Protein AF-A0ABD5S3D1-F1 (afdb_monomer_lite)

Foldseek 3Di:
DDDDPPPQWDWDQDPVVRDIAIANAEPDPVVVVVSRPDDPPDDFDWDWDADPPPVRYIYTPDGD

Organism: NCBI:txid1776492

Structure (mmCIF, N/CA/C/O backbone):
data_AF-A0ABD5S3D1-F1
#
_entry.id   AF-A0ABD5S3D1-F1
#
loop_
_atom_site.group_PDB
_atom_site.id
_atom_site.type_symbol
_atom_site.label_atom_id
_atom_site.label_alt_id
_atom_site.label_comp_id
_atom_site.label_asym_id
_atom_site.label_entity_id
_atom_site.label_seq_id
_atom_site.pdbx_PDB_ins_code
_atom_site.Cartn_x
_atom_site.Cartn_y
_atom_site.Cartn_z
_atom_site.occupancy
_atom_site.B_iso_or_equiv
_atom_site.auth_seq_id
_atom_site.auth_comp_id
_atom_site.auth_asym_id
_atom_site.auth_atom_id
_atom_site.pdbx_PDB_model_num
ATOM 1 N N . TRP A 1 1 ? -16.624 -11.969 5.297 1.00 36.47 1 TRP A N 1
ATOM 2 C CA . TRP A 1 1 ? -15.334 -12.291 4.665 1.00 36.47 1 TRP A CA 1
ATOM 3 C C . TRP A 1 1 ? -15.51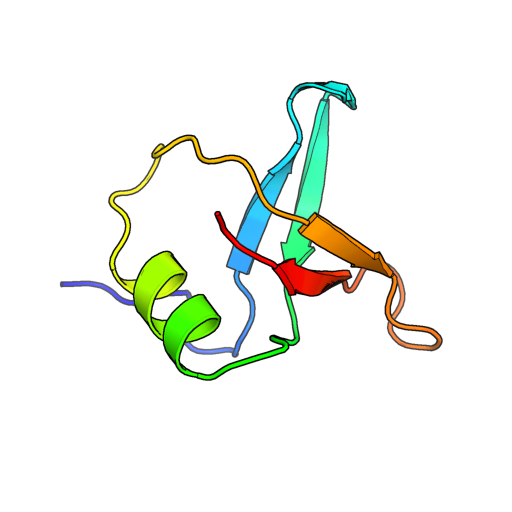7 -12.248 3.150 1.00 36.47 1 TRP A C 1
ATOM 5 O O . TRP A 1 1 ? -16.051 -13.183 2.571 1.00 36.47 1 TRP A O 1
ATOM 15 N N . ARG A 1 2 ? -15.226 -11.106 2.524 1.00 39.31 2 ARG A N 1
ATOM 16 C CA . ARG A 1 2 ? -15.132 -10.921 1.062 1.00 39.31 2 ARG A CA 1
ATOM 17 C C . ARG A 1 2 ? -13.880 -10.049 0.900 1.00 39.31 2 ARG A C 1
ATOM 19 O O . ARG A 1 2 ? -13.958 -8.882 1.248 1.00 39.31 2 ARG A O 1
ATOM 26 N N . SER A 1 3 ? -12.704 -10.684 0.880 1.00 40.28 3 SER A N 1
ATOM 27 C CA . SER A 1 3 ? -11.917 -11.029 -0.316 1.00 40.28 3 SER A CA 1
ATOM 28 C C . SER A 1 3 ? -11.595 -9.775 -1.113 1.00 40.28 3 SER A C 1
ATOM 30 O O . SER A 1 3 ? -12.501 -9.232 -1.755 1.00 40.28 3 SER A O 1
ATOM 32 N N . MET A 1 4 ? -10.312 -9.387 -1.130 1.00 45.66 4 MET A N 1
ATOM 33 C CA . MET A 1 4 ? -9.731 -8.627 -2.235 1.00 45.66 4 MET A CA 1
ATOM 34 C C . MET A 1 4 ? -10.342 -9.127 -3.539 1.00 45.66 4 MET A C 1
ATOM 36 O O . MET A 1 4 ? -10.523 -10.340 -3.723 1.00 45.66 4 MET A O 1
ATOM 40 N N . THR A 1 5 ? -10.747 -8.201 -4.407 1.00 43.56 5 THR A N 1
ATOM 41 C CA . THR A 1 5 ? -11.319 -8.525 -5.714 1.00 43.56 5 THR A CA 1
ATOM 42 C C . THR A 1 5 ? -10.428 -9.591 -6.339 1.00 43.56 5 THR A C 1
ATOM 44 O O . THR A 1 5 ? -9.246 -9.339 -6.557 1.00 43.56 5 THR A O 1
ATOM 47 N N . ARG A 1 6 ? -10.971 -10.805 -6.499 1.00 44.91 6 ARG A N 1
ATOM 48 C CA . ARG A 1 6 ? -10.281 -12.068 -6.813 1.00 44.91 6 ARG A CA 1
ATOM 49 C C . ARG A 1 6 ? -9.711 -12.053 -8.239 1.00 44.91 6 ARG A C 1
ATOM 51 O O . ARG A 1 6 ? -10.093 -12.851 -9.086 1.00 44.91 6 ARG A O 1
ATOM 58 N N . HIS A 1 7 ? -8.842 -11.091 -8.503 1.00 50.19 7 HIS A N 1
ATOM 59 C CA . HIS A 1 7 ? -8.125 -10.822 -9.742 1.00 50.19 7 HIS A CA 1
ATOM 60 C C . HIS A 1 7 ? -6.680 -10.365 -9.459 1.00 50.19 7 HIS A C 1
ATOM 62 O O . HIS A 1 7 ? -6.019 -9.892 -10.374 1.00 50.19 7 HIS A O 1
ATOM 68 N N . GLY A 1 8 ? -6.180 -10.531 -8.224 1.00 64.44 8 GLY A N 1
ATOM 69 C CA . GLY A 1 8 ? -4.786 -10.229 -7.870 1.00 64.44 8 GLY A CA 1
ATOM 70 C C . GLY A 1 8 ? -4.448 -8.737 -7.872 1.00 64.44 8 GLY A C 1
ATOM 71 O O . GLY A 1 8 ? -3.293 -8.380 -8.079 1.00 64.44 8 GLY A O 1
ATOM 72 N N . THR A 1 9 ? -5.452 -7.871 -7.682 1.00 75.00 9 THR A N 1
ATOM 73 C CA . THR A 1 9 ? -5.267 -6.416 -7.704 1.00 75.00 9 THR A CA 1
ATOM 74 C C . THR A 1 9 ? -5.925 -5.762 -6.494 1.00 75.00 9 THR A C 1
ATOM 76 O O . THR A 1 9 ? -7.129 -5.928 -6.275 1.00 75.00 9 THR A O 1
ATOM 79 N N . VAL A 1 10 ? -5.164 -4.956 -5.753 1.00 83.50 10 VAL A N 1
ATOM 80 C CA . VAL A 1 10 ? -5.668 -4.082 -4.679 1.00 83.50 10 VAL A CA 1
ATOM 81 C C . VAL A 1 10 ? -5.717 -2.654 -5.197 1.00 83.50 10 VAL A C 1
ATOM 83 O O . VAL A 1 10 ? -4.761 -2.177 -5.796 1.00 83.50 10 VAL A O 1
ATOM 86 N N . THR A 1 11 ? -6.830 -1.956 -4.985 1.00 85.69 11 THR A N 1
ATOM 87 C CA . THR A 1 11 ? -6.912 -0.524 -5.304 1.00 85.69 11 THR A CA 1
ATOM 88 C C . THR A 1 11 ? -6.730 0.272 -4.027 1.00 85.69 11 THR A C 1
ATOM 90 O O . THR A 1 11 ? -7.474 0.068 -3.070 1.00 85.69 11 THR A O 1
ATOM 93 N N . VAL A 1 12 ? -5.754 1.173 -4.021 1.00 84.00 12 VAL A N 1
ATOM 94 C CA . VAL A 1 12 ? -5.448 2.045 -2.885 1.00 84.00 12 VAL A CA 1
ATOM 95 C C . VAL A 1 12 ? -5.631 3.499 -3.282 1.00 84.00 12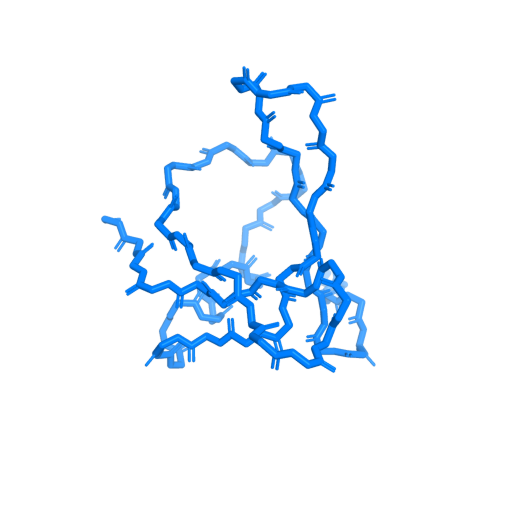 VAL A C 1
ATOM 97 O O . VAL A 1 12 ? -5.360 3.875 -4.422 1.00 84.00 12 VAL A O 1
ATOM 100 N N . PHE A 1 13 ? -6.086 4.318 -2.342 1.00 86.06 13 PHE A N 1
ATOM 101 C CA . PHE A 1 13 ? -6.124 5.764 -2.507 1.00 86.06 13 PHE A CA 1
ATOM 102 C C . PHE A 1 13 ? -4.868 6.369 -1.880 1.00 86.06 13 PHE A C 1
ATOM 104 O O . PHE A 1 13 ? -4.615 6.179 -0.691 1.00 86.06 13 PHE A O 1
ATOM 111 N N . VAL A 1 14 ? -4.078 7.081 -2.679 1.00 85.81 14 VAL A N 1
ATOM 112 C CA . VAL A 1 14 ? -2.879 7.784 -2.219 1.00 85.81 14 VAL A CA 1
ATOM 113 C C . VAL A 1 14 ? -3.263 9.224 -1.919 1.00 85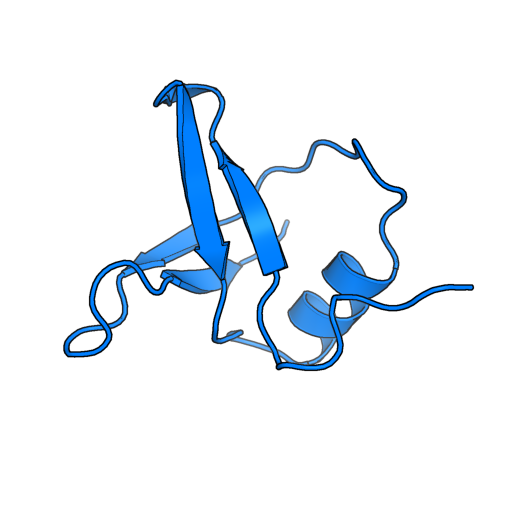.81 14 VAL A C 1
ATOM 115 O O . VAL A 1 14 ? -3.392 10.044 -2.826 1.00 85.81 14 VAL A O 1
ATOM 118 N N . GLU A 1 15 ? -3.442 9.525 -0.634 1.00 82.12 15 GLU A N 1
ATOM 119 C CA . GLU A 1 15 ? -3.928 10.826 -0.162 1.00 82.12 15 GLU A CA 1
ATOM 120 C C . GLU A 1 15 ? -3.052 11.993 -0.634 1.00 82.12 15 GLU A C 1
ATOM 122 O O . GLU A 1 15 ? -3.575 12.983 -1.139 1.00 82.12 15 GLU A O 1
ATOM 127 N N . ALA A 1 16 ? -1.724 11.845 -0.558 1.00 80.69 16 ALA A N 1
ATOM 128 C CA . ALA A 1 16 ? -0.767 12.887 -0.936 1.00 80.69 16 ALA A CA 1
ATOM 129 C C . ALA A 1 16 ? -0.897 13.349 -2.399 1.00 80.69 16 ALA A C 1
ATOM 131 O O . ALA A 1 16 ? -0.571 14.487 -2.727 1.00 80.69 16 ALA A O 1
ATOM 132 N N . GLU A 1 17 ? -1.376 12.467 -3.275 1.00 85.69 17 GLU A N 1
ATOM 133 C CA . GLU A 1 17 ? -1.526 12.720 -4.710 1.00 85.69 17 GLU A CA 1
ATOM 134 C C . GLU A 1 17 ? -2.995 12.798 -5.140 1.00 85.69 17 GLU A C 1
ATOM 136 O O . GLU A 1 17 ? -3.288 13.051 -6.307 1.00 85.69 17 GLU A O 1
ATOM 141 N N . HIS A 1 18 ? -3.919 12.570 -4.203 1.00 85.44 18 HIS A N 1
ATOM 142 C CA . HIS A 1 18 ? -5.358 12.527 -4.429 1.00 85.44 18 HIS A CA 1
ATOM 143 C C . HIS A 1 18 ? -5.758 11.616 -5.610 1.00 85.44 18 HIS A C 1
ATOM 145 O O . HIS A 1 18 ? -6.652 11.938 -6.399 1.00 85.44 18 HIS A O 1
ATOM 151 N N . THR A 1 19 ? -5.072 10.473 -5.739 1.00 84.69 19 THR A N 1
ATOM 152 C CA . THR A 1 19 ? -5.214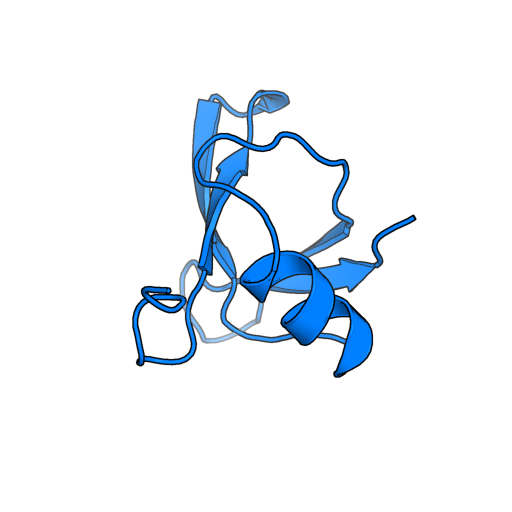 9.531 -6.860 1.00 84.69 19 THR A CA 1
ATOM 153 C C . THR A 1 19 ? -5.395 8.090 -6.385 1.00 84.69 19 THR A C 1
ATOM 155 O O . THR A 1 19 ? -4.945 7.714 -5.302 1.00 84.69 19 THR A O 1
ATOM 158 N N . CYS A 1 20 ? -6.038 7.264 -7.209 1.00 87.75 20 CYS A N 1
ATOM 159 C CA . CYS A 1 20 ? -6.137 5.824 -6.986 1.00 87.75 20 CYS A CA 1
ATOM 160 C C . CYS A 1 20 ? -4.999 5.100 -7.710 1.00 87.75 20 CYS A C 1
ATOM 162 O O . CYS A 1 20 ? -4.677 5.442 -8.844 1.00 87.75 20 CYS A O 1
ATOM 164 N N . ARG A 1 21 ? -4.431 4.069 -7.080 1.00 89.12 21 ARG A N 1
ATOM 165 C CA . ARG A 1 21 ? -3.411 3.195 -7.672 1.00 89.12 21 ARG A CA 1
ATOM 166 C C . ARG A 1 21 ? -3.823 1.736 -7.581 1.00 89.12 21 ARG A C 1
ATOM 168 O O . ARG A 1 21 ? -4.488 1.332 -6.627 1.00 89.12 21 ARG A O 1
ATOM 175 N N . HIS A 1 22 ? -3.388 0.945 -8.555 1.00 89.00 22 HIS A N 1
ATOM 176 C CA . HIS A 1 22 ? -3.635 -0.492 -8.605 1.00 89.00 22 HIS A CA 1
ATOM 177 C C . HIS A 1 22 ? -2.360 -1.260 -8.246 1.00 89.00 22 HIS A C 1
ATOM 179 O O . HIS A 1 22 ? -1.419 -1.328 -9.037 1.00 89.00 22 HIS A O 1
ATOM 185 N N . LEU A 1 23 ? -2.332 -1.843 -7.051 1.00 87.62 23 LEU A N 1
ATOM 186 C CA . LEU A 1 23 ? -1.285 -2.757 -6.613 1.00 87.62 23 LEU A CA 1
ATOM 187 C C . LEU A 1 23 ? -1.523 -4.110 -7.281 1.00 87.62 23 LEU A C 1
ATOM 189 O O . LEU A 1 23 ? -2.590 -4.695 -7.108 1.00 87.62 23 LEU A O 1
ATOM 193 N N . VAL A 1 24 ? -0.558 -4.574 -8.065 1.00 88.12 24 VAL A N 1
ATOM 194 C CA . VAL A 1 24 ? -0.661 -5.789 -8.898 1.00 88.12 24 VAL A CA 1
ATOM 195 C C . VAL A 1 24 ? 0.440 -6.804 -8.595 1.00 88.12 24 VAL A C 1
ATOM 197 O O . VAL A 1 24 ? 0.529 -7.826 -9.275 1.00 88.12 24 VAL A O 1
ATOM 200 N N . ASP A 1 25 ? 1.323 -6.470 -7.655 1.00 88.50 25 ASP A N 1
ATOM 201 C CA . ASP A 1 25 ? 2.505 -7.242 -7.297 1.00 88.50 25 ASP A CA 1
ATOM 202 C C . ASP A 1 25 ? 2.965 -6.871 -5.875 1.00 88.50 25 ASP A C 1
ATOM 204 O O . ASP A 1 25 ? 2.755 -5.740 -5.420 1.00 88.50 25 ASP A O 1
ATOM 208 N N . PHE A 1 26 ? 3.606 -7.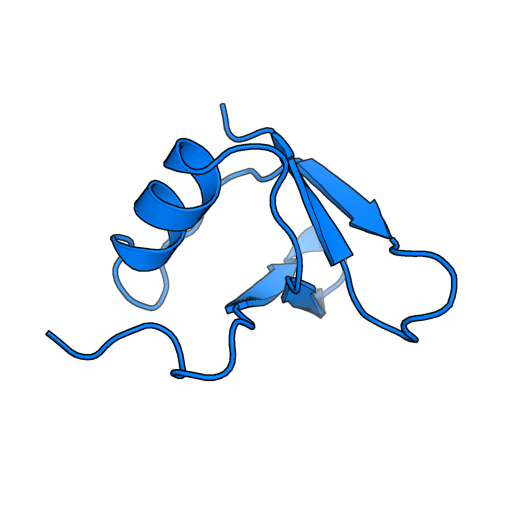810 -5.184 1.00 88.12 26 PHE A N 1
ATOM 209 C CA . PHE A 1 26 ? 4.014 -7.674 -3.786 1.00 88.12 26 PHE A CA 1
ATOM 210 C C . PHE A 1 26 ? 5.425 -8.227 -3.590 1.00 88.12 26 PHE A C 1
ATOM 212 O O . PHE A 1 26 ? 5.802 -9.256 -4.150 1.00 88.12 26 PHE A O 1
ATOM 219 N N . ALA A 1 27 ? 6.234 -7.531 -2.791 1.00 88.31 27 ALA A N 1
ATOM 220 C CA . ALA A 1 27 ? 7.585 -7.972 -2.470 1.00 88.31 27 ALA A CA 1
ATOM 221 C C . ALA A 1 27 ? 7.625 -9.194 -1.545 1.00 88.31 27 ALA A C 1
ATOM 223 O O . ALA A 1 27 ? 8.606 -9.936 -1.595 1.00 88.31 27 ALA A O 1
ATOM 224 N N . SER A 1 28 ? 6.579 -9.417 -0.745 1.00 87.25 28 SER A N 1
ATOM 225 C CA . SER A 1 28 ? 6.448 -10.604 0.097 1.00 87.25 28 SER A CA 1
ATOM 226 C C . SER A 1 28 ? 4.995 -11.060 0.229 1.00 87.25 28 SER A C 1
ATOM 228 O O . SER A 1 28 ? 4.062 -10.264 0.085 1.00 87.25 28 SER A O 1
ATOM 230 N N . GLU A 1 29 ? 4.816 -12.348 0.527 1.00 85.88 29 GLU A N 1
ATOM 231 C CA . GLU A 1 29 ? 3.501 -12.939 0.795 1.00 85.88 29 GLU A CA 1
ATOM 232 C C . GLU A 1 29 ? 2.878 -12.363 2.077 1.00 85.88 29 GLU A C 1
ATOM 234 O O . GLU A 1 29 ? 1.660 -12.220 2.155 1.00 85.88 29 GLU A O 1
ATOM 239 N N . GLU A 1 30 ? 3.686 -11.961 3.069 1.00 85.44 30 GLU A N 1
ATOM 240 C CA . GLU A 1 30 ? 3.166 -11.300 4.272 1.00 85.44 30 GLU A CA 1
ATOM 241 C C . GLU A 1 30 ? 2.549 -9.936 3.956 1.00 85.44 30 GLU A C 1
ATOM 243 O O . GLU A 1 30 ? 1.517 -9.592 4.531 1.00 85.44 30 GLU A O 1
ATOM 248 N N . ALA A 1 31 ? 3.143 -9.165 3.038 1.00 86.06 31 ALA A N 1
ATOM 249 C CA . ALA A 1 31 ? 2.602 -7.871 2.630 1.00 86.06 31 ALA A CA 1
ATOM 250 C C . ALA A 1 31 ? 1.254 -8.028 1.910 1.00 86.06 31 ALA A C 1
ATOM 252 O O . ALA A 1 31 ? 0.318 -7.269 2.168 1.00 86.06 31 ALA A O 1
ATOM 253 N N . GLU A 1 32 ? 1.138 -9.038 1.046 1.00 87.00 32 GLU A N 1
ATOM 254 C CA . GLU A 1 32 ? -0.124 -9.383 0.390 1.00 87.00 32 GLU A CA 1
ATOM 255 C C . GLU A 1 32 ? -1.184 -9.812 1.416 1.00 87.00 32 GLU A C 1
ATOM 257 O O . GLU A 1 32 ? -2.293 -9.276 1.422 1.00 87.00 32 GLU A O 1
ATOM 262 N N . ALA A 1 33 ? -0.830 -10.715 2.336 1.00 85.75 33 ALA A N 1
ATOM 263 C CA . ALA A 1 33 ? -1.739 -11.205 3.370 1.00 85.75 33 ALA A CA 1
ATOM 264 C C . ALA A 1 33 ? -2.194 -10.099 4.336 1.00 85.75 33 ALA A C 1
ATOM 266 O O . ALA A 1 33 ? -3.359 -10.067 4.738 1.00 85.75 33 ALA A O 1
ATOM 267 N N . LEU A 1 34 ? -1.296 -9.178 4.700 1.00 86.62 34 LEU A N 1
ATOM 268 C CA . LEU A 1 34 ? -1.629 -8.028 5.535 1.00 86.62 34 LEU A CA 1
ATOM 269 C C . LEU A 1 34 ? -2.678 -7.154 4.844 1.00 86.62 34 LEU A C 1
ATOM 271 O O . LEU A 1 34 ? -3.694 -6.826 5.452 1.00 86.62 34 LEU A O 1
ATOM 275 N N . LEU A 1 35 ? -2.447 -6.803 3.576 1.00 84.38 35 LEU A N 1
ATOM 276 C CA . LEU A 1 35 ? -3.349 -5.942 2.816 1.00 84.38 35 LEU A CA 1
ATOM 277 C C . LEU A 1 35 ? -4.709 -6.608 2.553 1.00 84.38 35 LEU A C 1
ATOM 279 O O . LEU A 1 35 ? -5.724 -5.914 2.613 1.00 84.38 35 LEU A O 1
ATOM 283 N N . ASP A 1 36 ? -4.761 -7.930 2.347 1.00 84.44 36 ASP A N 1
ATOM 284 C CA . ASP A 1 36 ? -6.031 -8.678 2.231 1.00 84.44 36 ASP A CA 1
ATOM 285 C C . ASP A 1 36 ? -6.813 -8.717 3.552 1.00 84.44 36 ASP A C 1
ATOM 287 O O . ASP A 1 36 ? -8.046 -8.735 3.561 1.00 84.44 36 ASP A O 1
ATOM 291 N N . GLY A 1 37 ? -6.102 -8.698 4.682 1.00 84.25 37 GLY A N 1
ATOM 292 C CA . GLY A 1 37 ? -6.693 -8.712 6.018 1.00 84.25 37 GLY A CA 1
ATOM 293 C C . GLY A 1 37 ? -7.258 -7.369 6.486 1.00 84.25 37 GLY A C 1
ATOM 294 O O . GLY A 1 37 ? -7.988 -7.334 7.482 1.00 84.25 37 GLY A O 1
ATOM 295 N N . LEU A 1 38 ? -6.942 -6.262 5.809 1.00 83.44 38 LEU A N 1
ATOM 296 C CA . LEU A 1 38 ? -7.360 -4.936 6.254 1.00 83.44 38 LEU A CA 1
ATOM 297 C C . LEU A 1 38 ? -8.858 -4.686 6.026 1.00 83.44 38 LEU A C 1
ATOM 299 O O . LEU A 1 38 ? -9.412 -5.024 4.975 1.00 83.44 38 LEU A O 1
ATOM 303 N N . PRO A 1 39 ? -9.542 -4.027 6.980 1.00 80.88 39 PRO A N 1
ATOM 304 C CA . PRO A 1 39 ? -10.901 -3.576 6.746 1.00 80.88 39 PRO A CA 1
ATOM 305 C C . PRO A 1 39 ? -10.920 -2.511 5.645 1.00 80.88 39 PRO A C 1
ATOM 307 O O . PRO A 1 39 ? -9.997 -1.709 5.494 1.00 80.88 39 PRO A O 1
ATOM 310 N N . THR A 1 40 ? -12.016 -2.462 4.890 1.00 78.62 40 THR A N 1
ATOM 311 C CA . THR A 1 40 ? -12.230 -1.401 3.902 1.00 78.62 40 THR A CA 1
ATOM 312 C C . THR A 1 40 ? -12.141 -0.027 4.568 1.00 78.62 40 THR A C 1
ATOM 314 O O . THR A 1 40 ? -12.784 0.208 5.589 1.00 78.62 40 THR A O 1
ATOM 317 N N . GLY A 1 41 ? -11.363 0.880 3.974 1.00 77.69 41 GLY A N 1
ATOM 318 C CA . GLY A 1 41 ? -11.137 2.222 4.516 1.00 77.69 41 GLY A CA 1
ATOM 319 C C . GLY A 1 41 ? -10.019 2.309 5.559 1.00 77.69 41 GLY A C 1
ATOM 320 O O . GLY A 1 41 ? -9.850 3.368 6.154 1.00 77.69 41 GLY A O 1
ATOM 321 N N . ALA A 1 42 ? -9.256 1.234 5.785 1.00 83.44 42 ALA A N 1
ATOM 322 C CA . ALA A 1 42 ? -8.020 1.314 6.553 1.00 83.44 42 ALA A CA 1
ATOM 323 C C . ALA A 1 42 ? -6.993 2.219 5.857 1.00 83.44 42 ALA A C 1
ATOM 325 O O . ALA A 1 42 ? -6.802 2.141 4.641 1.00 83.44 42 ALA A O 1
ATOM 326 N N . THR A 1 43 ? -6.298 3.028 6.654 1.00 83.50 43 THR A N 1
ATOM 327 C CA . THR A 1 43 ? -5.160 3.836 6.210 1.00 83.50 43 THR A CA 1
ATOM 328 C C . THR A 1 43 ? -3.889 3.226 6.772 1.00 83.50 43 THR A C 1
ATOM 330 O O . THR A 1 43 ? -3.774 3.059 7.987 1.00 83.50 43 THR A O 1
ATOM 333 N N . LEU A 1 44 ? -2.926 2.925 5.904 1.00 85.19 44 LEU A N 1
ATOM 334 C CA . LEU A 1 44 ? -1.579 2.557 6.320 1.00 85.19 44 LEU A CA 1
ATOM 335 C C . LEU A 1 44 ? -0.532 3.189 5.395 1.00 85.19 44 LEU A C 1
ATOM 337 O O . LEU A 1 44 ? -0.807 3.374 4.205 1.00 85.19 44 LEU A O 1
ATOM 341 N N . PRO A 1 45 ? 0.670 3.487 5.909 1.00 87.12 45 PRO A N 1
ATOM 342 C CA . PRO A 1 45 ? 1.812 3.767 5.056 1.00 87.12 45 PRO A CA 1
ATOM 343 C C . PRO A 1 45 ? 2.191 2.509 4.266 1.00 87.12 45 PRO A C 1
ATOM 345 O O . PRO A 1 45 ? 2.299 1.421 4.827 1.00 87.12 45 PRO A O 1
ATOM 348 N N . ILE A 1 46 ? 2.418 2.672 2.966 1.00 87.62 46 ILE A N 1
ATOM 349 C CA . ILE A 1 46 ? 2.959 1.629 2.095 1.00 87.62 46 ILE A CA 1
ATOM 350 C C . ILE A 1 46 ? 4.048 2.222 1.215 1.00 87.62 46 ILE A C 1
ATOM 352 O O . ILE A 1 46 ? 3.917 3.334 0.700 1.00 87.62 46 ILE A O 1
ATOM 356 N N . GLU A 1 47 ? 5.107 1.453 1.016 1.00 91.56 47 GLU A N 1
ATOM 357 C CA . GLU A 1 47 ? 6.125 1.741 0.019 1.00 91.56 47 GLU A CA 1
ATOM 358 C C . GLU A 1 47 ? 5.785 0.987 -1.262 1.00 91.56 47 GLU A C 1
ATOM 360 O O . GLU A 1 47 ? 5.404 -0.188 -1.238 1.00 91.56 47 GLU A O 1
ATOM 365 N N . MET A 1 48 ? 5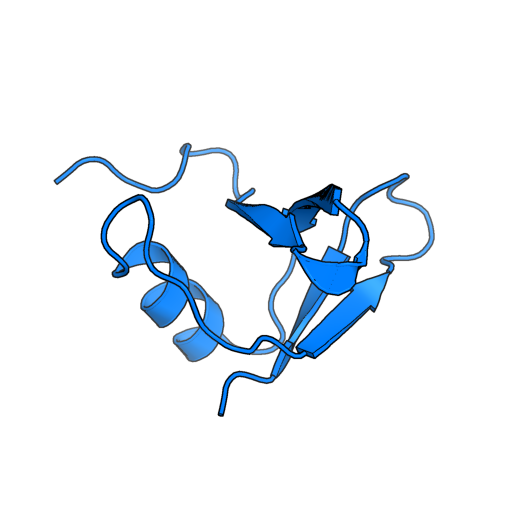.890 1.676 -2.394 1.00 92.00 48 MET A N 1
ATOM 366 C CA . MET A 1 48 ? 5.560 1.093 -3.684 1.00 92.00 48 MET A CA 1
ATOM 367 C C . MET A 1 48 ? 6.404 1.675 -4.806 1.00 92.00 48 MET A C 1
ATOM 369 O O . MET A 1 48 ? 6.760 2.855 -4.798 1.00 92.00 48 MET A O 1
ATOM 373 N N . GLU A 1 49 ? 6.626 0.860 -5.827 1.00 92.25 49 GLU A N 1
ATOM 374 C CA . GLU A 1 49 ? 7.275 1.259 -7.067 1.00 92.25 49 GLU A CA 1
ATOM 375 C C . GLU A 1 49 ? 6.400 0.925 -8.272 1.00 92.25 49 GLU A C 1
ATOM 377 O O . GLU A 1 49 ? 5.544 0.036 -8.237 1.00 92.25 49 GLU A O 1
ATOM 382 N N . ARG A 1 50 ? 6.590 1.661 -9.364 1.00 90.06 50 ARG A N 1
ATOM 383 C CA . ARG A 1 50 ? 5.821 1.437 -10.584 1.00 90.06 50 ARG A CA 1
ATOM 384 C C . ARG A 1 50 ? 6.371 0.225 -11.333 1.00 90.06 50 ARG A C 1
ATOM 386 O O . ARG A 1 50 ? 7.566 0.158 -11.607 1.00 90.06 50 ARG A O 1
ATOM 393 N N . VAL A 1 51 ? 5.494 -0.685 -11.751 1.00 88.00 51 VAL A N 1
ATOM 394 C CA . VAL A 1 51 ? 5.892 -1.852 -12.548 1.00 88.00 51 VAL A CA 1
ATOM 395 C C . VAL A 1 51 ? 6.053 -1.438 -14.010 1.00 88.00 51 VAL A C 1
ATOM 397 O O . VAL A 1 51 ? 5.082 -1.096 -14.696 1.00 88.00 51 VAL A O 1
ATOM 400 N N . ALA A 1 52 ? 7.287 -1.479 -14.514 1.00 79.06 52 ALA A N 1
ATOM 401 C CA . ALA A 1 52 ? 7.572 -1.192 -15.915 1.00 79.06 52 ALA A CA 1
ATOM 402 C C . ALA A 1 52 ? 6.815 -2.165 -16.843 1.00 79.06 52 ALA A C 1
ATOM 404 O O . ALA A 1 52 ? 6.792 -3.373 -16.624 1.00 79.06 52 ALA A O 1
ATOM 405 N N . GLY A 1 53 ? 6.175 -1.636 -17.890 1.00 73.00 53 GLY A N 1
ATOM 406 C CA . GLY A 1 53 ? 5.445 -2.441 -18.880 1.00 73.00 53 GLY A CA 1
ATOM 407 C C . GLY A 1 53 ? 4.011 -2.847 -18.501 1.00 73.00 53 GLY A C 1
ATOM 408 O O . GLY A 1 53 ? 3.322 -3.416 -19.343 1.00 73.00 53 GLY A O 1
ATOM 409 N N . ARG A 1 54 ? 3.516 -2.514 -17.296 1.00 65.19 54 ARG A N 1
ATOM 410 C CA . ARG A 1 54 ? 2.128 -2.782 -16.848 1.00 65.19 54 ARG A CA 1
ATOM 411 C C . ARG A 1 54 ? 1.280 -1.517 -16.621 1.00 65.19 54 ARG A C 1
ATOM 413 O O . ARG A 1 54 ? 0.430 -1.479 -15.739 1.00 65.19 54 ARG A O 1
ATOM 420 N N . GLY A 1 55 ? 1.469 -0.475 -17.433 1.00 75.38 55 GLY A N 1
ATOM 421 C CA . GLY A 1 55 ? 0.622 0.727 -17.386 1.00 75.38 55 GLY A CA 1
ATOM 422 C C . GLY A 1 55 ? 0.682 1.461 -16.037 1.00 75.38 55 GLY A C 1
ATOM 423 O O . GLY A 1 55 ? 1.724 2.024 -15.693 1.00 75.38 55 GLY A O 1
ATOM 424 N N . ASP A 1 56 ? -0.438 1.486 -15.307 1.00 79.75 56 ASP A N 1
ATOM 425 C CA . ASP A 1 56 ? -0.580 2.080 -13.961 1.00 79.75 56 ASP A CA 1
ATOM 426 C C . ASP A 1 56 ? -0.586 1.020 -12.837 1.00 79.75 56 ASP A C 1
ATOM 428 O O . ASP A 1 56 ? -1.243 1.155 -11.808 1.00 79.75 56 ASP A O 1
ATOM 432 N N . GLY A 1 57 ? 0.111 -0.094 -13.074 1.00 87.62 57 GLY A N 1
ATOM 433 C CA . GLY A 1 57 ? 0.354 -1.130 -12.077 1.00 87.62 57 GLY A CA 1
ATOM 434 C C . GLY A 1 57 ? 1.512 -0.767 -11.148 1.00 87.62 57 GLY A C 1
ATOM 435 O O . GLY A 1 57 ? 2.573 -0.321 -11.595 1.00 87.62 57 GLY A O 1
ATOM 436 N N . TRP A 1 58 ? 1.315 -1.017 -9.860 1.00 91.81 58 TRP A N 1
ATOM 437 C CA . TRP A 1 58 ? 2.282 -0.754 -8.799 1.00 91.81 58 TRP A CA 1
ATOM 438 C C . TRP A 1 58 ? 2.634 -2.041 -8.052 1.00 91.81 58 TRP A C 1
ATOM 440 O O . TRP A 1 58 ? 1.786 -2.918 -7.877 1.00 91.81 58 TRP A O 1
ATOM 450 N N . ARG A 1 59 ? 3.891 -2.152 -7.623 1.00 91.38 59 ARG A N 1
ATOM 451 C CA . ARG A 1 59 ? 4.402 -3.226 -6.770 1.00 91.38 59 ARG A CA 1
ATOM 452 C C . ARG A 1 59 ? 4.598 -2.681 -5.366 1.00 91.38 59 ARG A C 1
ATOM 454 O O . ARG A 1 59 ? 5.246 -1.650 -5.210 1.00 91.38 59 ARG A O 1
ATOM 461 N N . VAL A 1 60 ? 4.071 -3.367 -4.355 1.00 91.62 60 VAL A N 1
ATOM 462 C CA . VAL A 1 60 ? 4.359 -3.041 -2.951 1.00 91.62 60 VAL A CA 1
ATOM 463 C C . VAL A 1 60 ? 5.761 -3.528 -2.619 1.00 91.62 60 VAL A C 1
ATOM 465 O O . VAL A 1 60 ? 6.047 -4.715 -2.764 1.00 91.62 60 VAL A O 1
ATOM 468 N N . THR A 1 61 ? 6.628 -2.624 -2.179 1.00 92.44 61 THR A N 1
ATOM 469 C CA . THR A 1 61 ? 8.024 -2.926 -1.828 1.00 92.44 61 THR A CA 1
ATOM 470 C C . THR A 1 61 ? 8.241 -3.031 -0.327 1.00 92.44 61 THR A C 1
ATOM 472 O O . THR A 1 61 ? 9.210 -3.656 0.095 1.00 92.44 61 THR A O 1
ATOM 475 N N . GLY A 1 62 ? 7.335 -2.470 0.474 1.00 87.31 62 GLY A N 1
ATOM 476 C CA . GLY A 1 62 ? 7.447 -2.478 1.924 1.00 87.31 62 GLY A CA 1
ATOM 477 C C . GLY A 1 62 ? 6.166 -2.031 2.614 1.00 87.31 62 GLY A C 1
ATOM 478 O O . GLY A 1 62 ? 5.408 -1.207 2.097 1.00 87.31 62 GLY A O 1
ATOM 479 N N . ILE A 1 63 ? 5.944 -2.593 3.798 1.00 82.81 63 ILE A N 1
ATOM 480 C CA . ILE A 1 63 ? 4.938 -2.152 4.758 1.00 82.81 63 ILE A CA 1
ATOM 481 C C . ILE A 1 63 ? 5.623 -2.163 6.135 1.00 82.81 63 ILE A C 1
ATOM 483 O O . ILE A 1 63 ? 6.208 -3.194 6.474 1.00 82.81 63 ILE A O 1
ATOM 487 N N . PRO A 1 64 ? 5.642 -1.040 6.874 1.00 75.50 64 PRO A N 1
ATOM 488 C CA . PRO A 1 64 ? 6.293 -0.958 8.180 1.00 75.50 64 PRO A CA 1
ATOM 489 C C . PRO A 1 64 ? 5.540 -1.700 9.292 1.00 75.50 64 PRO A C 1
ATOM 491 O O . PRO A 1 64 ? 4.312 -1.915 9.159 1.00 75.50 64 PRO A O 1
#

InterPro domains:
  IPR058312 Domain of unknown function DUF7999 [PF26006] (2-62)

Secondary structure (DSSP, 8-state):
---S-TTT-EEEEEGGGTEEEEEEEES-HHHHHHHHHSPTT-----EEEE-TTSTTEEEEEE--

pLDDT: mean 80.02, std 14.19, range [36.47, 92.44]

Sequence (64 aa):
WRSMTRHGTVTVFVEAEHTCRHLVDFASEEAEALLDGLPTGATLPIEMERVAGRGDGWRVTGIP

Radius of gyration: 11.23 Å; chains: 1; bounding box: 23×26×27 Å